Protein AF-A0A0J7KBV4-F1 (afdb_monomer_lite)

Sequence (131 aa):
MANNTGNVLADAERFRKHTENLLAKNRASVDEAQERNKESLTKLNEKLKTFGMNIPELKLKMCDSNVTNCSIVCGGAGCGFCEGLSCDVGAVSKANQALDVAKQQSAKIKSHMDEAEQLLRNVIAKKIMHK

Radius of gyration: 40.67 Å; chains: 1; bounding box: 80×30×130 Å

Secondary structure (DSSP, 8-state):
-HHHHHHHHHHHHHHHHHHHHHHHHHHHHHHHHHHHHHHHHHHHHHHHHHHHHHHHHHHHHHHSS---TT-TTSPPTTSS--SSGGGGGSHHHHHHHHHHHHHHHHHHHHHHHHHHHHHHHHHHHHHHHT-

pLDDT: mean 81.66, std 14.65, range [46.62, 97.75]

Structure (mmCIF, N/CA/C/O backbone):
data_AF-A0A0J7KBV4-F1
#
_entry.id   AF-A0A0J7KBV4-F1
#
loop_
_atom_site.group_PDB
_atom_site.id
_atom_site.type_symbol
_atom_site.label_atom_id
_atom_site.label_alt_id
_atom_site.label_comp_id
_atom_site.label_asym_id
_atom_site.label_entity_id
_atom_site.label_seq_id
_atom_site.pdbx_PDB_ins_code
_atom_site.Cartn_x
_atom_site.Cartn_y
_atom_site.Cartn_z
_atom_site.occupancy
_atom_site.B_iso_or_equiv
_atom_site.auth_seq_id
_atom_site.auth_comp_id
_atom_site.auth_asym_id
_atom_site.auth_atom_id
_atom_site.pdbx_PDB_model_num
ATOM 1 N N . MET A 1 1 ? -36.673 1.224 69.789 1.00 50.25 1 MET A N 1
ATOM 2 C CA . MET A 1 1 ? -36.217 0.539 68.555 1.00 50.25 1 MET A CA 1
ATOM 3 C C . MET A 1 1 ? -36.917 1.035 67.281 1.00 50.25 1 MET A C 1
ATOM 5 O O . MET A 1 1 ? -36.292 0.973 66.238 1.00 50.25 1 MET A O 1
ATOM 9 N N . ALA A 1 2 ? -38.135 1.600 67.339 1.00 57.22 2 ALA A N 1
ATOM 10 C CA . ALA A 1 2 ? -38.857 2.109 66.157 1.00 57.22 2 ALA A CA 1
ATOM 11 C C . ALA A 1 2 ? -38.288 3.399 65.509 1.00 57.22 2 ALA A C 1
ATOM 13 O O . ALA A 1 2 ? -38.505 3.637 64.327 1.00 57.22 2 ALA A O 1
ATOM 14 N N . ASN A 1 3 ? -37.543 4.226 66.257 1.00 57.56 3 ASN A N 1
ATOM 15 C CA . ASN A 1 3 ? -36.995 5.497 65.751 1.00 57.56 3 ASN A CA 1
ATOM 16 C C . ASN A 1 3 ? -35.806 5.298 64.780 1.00 57.56 3 ASN A C 1
ATOM 18 O O . ASN A 1 3 ? -35.634 6.051 63.827 1.00 57.56 3 ASN A O 1
ATOM 22 N N . ASN A 1 4 ? -35.013 4.235 64.970 1.00 62.28 4 ASN A N 1
ATOM 23 C CA . ASN A 1 4 ? -33.867 3.943 64.100 1.00 62.28 4 ASN A CA 1
ATOM 24 C C . ASN A 1 4 ? -34.296 3.379 62.740 1.00 62.28 4 ASN A C 1
ATOM 26 O O . ASN A 1 4 ? -33.681 3.695 61.728 1.00 62.28 4 ASN A O 1
ATOM 30 N N . THR A 1 5 ? -35.362 2.580 62.693 1.00 69.44 5 THR A N 1
ATOM 31 C CA . THR A 1 5 ? -35.902 2.027 61.443 1.00 69.44 5 THR A CA 1
ATOM 32 C C . THR A 1 5 ? -36.533 3.099 60.555 1.00 69.44 5 THR A C 1
ATOM 34 O O . THR A 1 5 ? -36.402 3.018 59.337 1.00 69.44 5 THR A O 1
ATOM 37 N N . GLY A 1 6 ? -37.155 4.128 61.144 1.00 73.44 6 GLY A N 1
ATOM 38 C CA . GLY A 1 6 ? -37.685 5.279 60.402 1.00 73.44 6 GLY A CA 1
ATOM 39 C C . GLY A 1 6 ? -36.594 6.097 59.702 1.00 73.44 6 GLY A C 1
ATOM 40 O O . GLY A 1 6 ? -36.734 6.419 58.525 1.00 73.44 6 GLY A O 1
ATOM 41 N N . ASN A 1 7 ? -35.473 6.355 60.387 1.00 80.56 7 ASN A N 1
ATOM 42 C CA . ASN A 1 7 ? -34.325 7.050 59.793 1.00 80.56 7 ASN A CA 1
ATOM 43 C C . ASN A 1 7 ? -33.656 6.237 58.678 1.00 80.56 7 ASN A C 1
ATOM 45 O O . ASN A 1 7 ? -33.382 6.777 57.611 1.00 80.56 7 ASN A O 1
ATOM 49 N N . VAL A 1 8 ? -33.465 4.928 58.877 1.00 86.44 8 VAL A N 1
ATOM 50 C CA . VAL A 1 8 ? -32.887 4.048 57.844 1.00 86.44 8 VAL A CA 1
ATOM 51 C C . VAL A 1 8 ? -33.760 4.013 56.586 1.00 86.44 8 VAL A C 1
ATOM 53 O O . VAL A 1 8 ? -33.235 4.034 55.473 1.00 86.44 8 VAL A O 1
ATOM 56 N N . LEU A 1 9 ? -35.087 3.992 56.740 1.00 85.75 9 LEU A N 1
ATOM 57 C CA . LEU A 1 9 ? -36.010 4.007 55.605 1.00 85.75 9 LEU A CA 1
ATOM 58 C C . LEU A 1 9 ? -35.974 5.347 54.851 1.00 85.75 9 LEU A C 1
ATOM 60 O O . LEU A 1 9 ? -35.952 5.351 53.620 1.00 85.75 9 LEU A O 1
ATOM 64 N N . ALA A 1 10 ? -35.912 6.470 55.573 1.00 88.50 10 ALA A N 1
ATOM 65 C CA . ALA A 1 10 ? -35.803 7.800 54.976 1.00 88.50 10 ALA A CA 1
ATOM 66 C C . ALA A 1 10 ? -34.485 7.984 54.200 1.00 88.50 10 ALA A C 1
ATOM 68 O O . ALA A 1 10 ? -34.488 8.500 53.078 1.00 88.50 10 ALA A O 1
ATOM 69 N N . ASP A 1 11 ? -33.370 7.501 54.753 1.00 90.56 11 ASP A N 1
ATOM 70 C CA . ASP A 1 11 ? -32.071 7.522 54.080 1.00 90.56 11 ASP A CA 1
ATOM 71 C C . ASP A 1 11 ? -32.068 6.628 52.838 1.00 90.56 11 ASP A C 1
ATOM 73 O O . ASP A 1 11 ? -31.628 7.058 51.768 1.00 90.56 11 ASP A O 1
ATOM 77 N N . ALA A 1 12 ? -32.622 5.415 52.934 1.00 88.69 12 ALA A N 1
ATOM 78 C CA . ALA A 1 12 ? -32.746 4.509 51.795 1.00 88.69 12 ALA A CA 1
ATOM 79 C C . ALA A 1 12 ? -33.562 5.138 50.654 1.00 88.69 12 ALA A C 1
ATOM 81 O O . ALA A 1 12 ? -33.176 5.054 49.484 1.00 88.69 12 ALA A O 1
ATOM 82 N N . GLU A 1 13 ? -34.661 5.823 50.975 1.00 91.31 13 GLU A N 1
ATOM 83 C CA . GLU A 1 13 ? -35.487 6.493 49.974 1.00 91.31 13 GLU A CA 1
ATOM 84 C C . GLU A 1 13 ? -34.772 7.697 49.341 1.00 91.31 13 GLU A C 1
ATOM 86 O O . GLU A 1 13 ? -34.869 7.918 48.127 1.00 91.31 13 GLU A O 1
ATOM 91 N N . ARG A 1 14 ? -33.998 8.446 50.136 1.00 92.94 14 ARG A N 1
ATOM 92 C CA . ARG A 1 14 ? -33.158 9.548 49.655 1.00 92.94 14 ARG A CA 1
ATOM 93 C C . ARG A 1 14 ? -32.071 9.050 48.704 1.00 92.94 14 ARG A C 1
ATOM 95 O O . ARG A 1 14 ? -31.906 9.627 47.628 1.00 92.94 14 ARG A O 1
ATOM 102 N N . PHE A 1 15 ? -31.363 7.979 49.060 1.00 94.00 15 PHE A N 1
ATOM 103 C CA . PHE A 1 15 ? -30.342 7.381 48.199 1.00 94.00 15 PHE A CA 1
ATOM 104 C C . PHE A 1 15 ? -30.941 6.828 46.910 1.00 94.00 15 PHE A C 1
ATOM 106 O O . PHE A 1 15 ? -30.407 7.102 45.837 1.00 94.00 15 PHE A O 1
ATOM 113 N N . ARG A 1 16 ? -32.090 6.142 46.983 1.00 92.69 16 ARG A N 1
ATOM 114 C CA . ARG A 1 16 ? -32.807 5.653 45.797 1.00 92.69 16 ARG A CA 1
ATOM 115 C C . ARG A 1 16 ? -33.112 6.788 44.820 1.00 92.69 16 ARG A C 1
ATOM 117 O O . ARG A 1 16 ? -3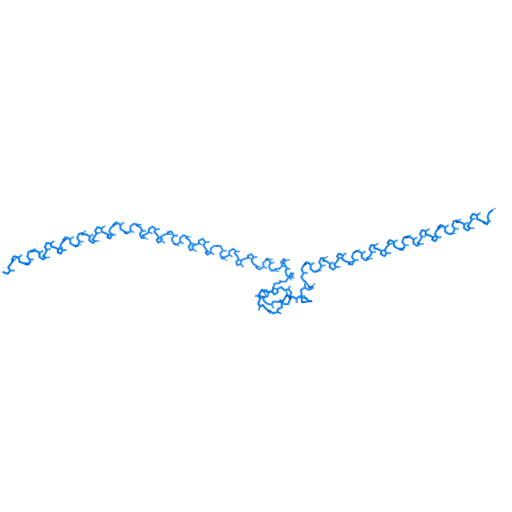2.720 6.707 43.660 1.00 92.69 16 ARG A O 1
ATOM 124 N N . LYS A 1 17 ? -33.740 7.872 45.293 1.00 93.94 17 LYS A N 1
ATOM 125 C CA . LYS A 1 17 ? -34.070 9.037 44.451 1.00 93.94 17 LYS A CA 1
ATOM 126 C C . LYS A 1 17 ? -32.821 9.686 43.858 1.00 93.94 17 LYS A C 1
ATOM 128 O O . LYS A 1 17 ? -32.843 10.127 42.712 1.00 93.94 17 LYS A O 1
ATOM 133 N N . HIS A 1 18 ? -31.728 9.745 44.618 1.00 93.44 18 HIS A N 1
ATOM 134 C CA . HIS A 1 18 ? -30.472 10.309 44.131 1.00 93.44 18 HIS A CA 1
ATOM 135 C C . HIS A 1 18 ? -29.857 9.459 43.010 1.00 93.44 18 HIS A C 1
ATOM 137 O O . HIS A 1 18 ? -29.491 9.997 41.964 1.00 93.44 18 HIS A O 1
ATOM 143 N N . THR A 1 19 ? -29.821 8.137 43.188 1.00 91.50 19 THR A N 1
ATOM 144 C CA . THR A 1 19 ? -29.333 7.187 42.180 1.00 91.50 19 THR A CA 1
ATOM 145 C C . THR A 1 19 ? -30.215 7.174 40.931 1.00 91.50 19 THR A C 1
ATOM 147 O O . THR A 1 19 ? -29.686 7.191 39.823 1.00 91.50 19 THR A O 1
ATOM 150 N N . GLU A 1 20 ? -31.542 7.217 41.078 1.00 90.44 20 GLU A N 1
ATOM 151 C CA . GLU A 1 20 ? -32.477 7.317 39.946 1.00 90.44 20 GLU A CA 1
ATOM 152 C C . GLU A 1 20 ? -32.237 8.593 39.130 1.00 90.44 20 GLU A C 1
ATOM 154 O O . GLU A 1 20 ? -32.168 8.538 37.902 1.00 90.44 20 GLU A O 1
ATOM 159 N N . ASN A 1 21 ? -32.022 9.731 39.798 1.00 89.75 21 ASN A N 1
ATOM 160 C CA . ASN A 1 21 ? -31.705 10.990 39.123 1.00 89.75 21 ASN A CA 1
ATOM 161 C C . ASN A 1 21 ? -30.351 10.945 38.401 1.00 89.75 21 ASN A C 1
ATOM 163 O O . ASN A 1 21 ? -30.225 11.476 37.299 1.00 89.75 21 ASN A O 1
ATOM 167 N N . LEU A 1 22 ? -29.337 10.319 39.004 1.00 90.25 22 LEU A N 1
ATOM 168 C CA . LEU A 1 22 ? -28.033 10.112 38.367 1.00 90.25 22 LEU A CA 1
ATOM 169 C C . LEU A 1 22 ? -28.155 9.222 37.126 1.00 90.25 22 LEU A C 1
ATOM 171 O O . LEU A 1 22 ? -27.597 9.560 36.083 1.00 90.25 22 LEU A O 1
ATOM 175 N N . LEU A 1 23 ? -28.916 8.127 37.200 1.00 89.12 23 LEU A N 1
ATOM 176 C CA . LEU A 1 23 ? -29.172 7.264 36.045 1.00 89.12 23 LEU A CA 1
ATOM 177 C C . LEU A 1 23 ? -29.916 8.010 34.935 1.00 89.12 23 LEU A C 1
ATOM 179 O O . LEU A 1 23 ? -29.532 7.911 33.772 1.00 89.12 23 LEU A O 1
ATOM 183 N N . ALA A 1 24 ? -30.961 8.762 35.284 1.00 86.50 24 ALA A N 1
ATOM 184 C CA . ALA A 1 24 ? -31.759 9.507 34.317 1.00 86.50 24 ALA A CA 1
ATOM 185 C C . ALA A 1 24 ? -30.926 10.575 33.592 1.00 86.50 24 ALA A C 1
ATOM 187 O O . ALA A 1 24 ? -31.007 10.690 32.371 1.00 86.50 24 ALA A O 1
ATOM 188 N N . LYS A 1 25 ? -30.075 11.307 34.325 1.00 85.81 25 LYS A N 1
ATOM 189 C CA . LYS A 1 25 ? -29.180 12.322 33.746 1.00 85.81 25 LYS A CA 1
ATOM 190 C C . LYS A 1 25 ? -28.099 11.717 32.853 1.00 85.81 25 LYS A C 1
ATOM 192 O O . LYS A 1 25 ? -27.755 12.310 31.836 1.00 85.81 25 LYS A O 1
ATOM 197 N N . ASN A 1 26 ? -27.569 10.551 33.218 1.00 89.94 26 ASN A N 1
ATOM 198 C CA . ASN A 1 26 ? -26.474 9.928 32.476 1.00 89.94 26 ASN A CA 1
ATOM 199 C C . ASN A 1 26 ? -26.940 9.081 31.288 1.00 89.94 26 ASN A C 1
ATOM 201 O O . ASN A 1 26 ? -26.166 8.921 30.349 1.00 89.94 26 ASN A O 1
ATOM 205 N N . ARG A 1 27 ? -28.184 8.578 31.284 1.00 91.25 27 ARG A N 1
ATOM 206 C CA . ARG A 1 27 ? -28.728 7.761 30.183 1.00 91.25 27 ARG A CA 1
ATOM 207 C C . ARG A 1 27 ? -28.572 8.432 28.826 1.00 91.25 27 ARG A C 1
ATOM 209 O O . ARG A 1 27 ? -27.949 7.855 27.949 1.00 91.25 27 ARG A O 1
ATOM 216 N N . ALA A 1 28 ? -29.038 9.674 28.698 1.00 87.62 28 ALA A N 1
ATOM 217 C CA . ALA A 1 28 ? -28.955 10.409 27.438 1.00 87.62 28 ALA A CA 1
ATOM 218 C C . ALA A 1 28 ? -27.505 10.557 26.942 1.00 87.62 28 ALA A C 1
ATOM 220 O O . ALA A 1 28 ? -27.240 10.380 25.760 1.00 87.62 28 ALA A O 1
ATOM 221 N N . SER A 1 29 ? -26.559 10.815 27.852 1.00 90.06 29 SER A N 1
ATOM 222 C CA . SER A 1 29 ? -25.134 10.939 27.518 1.00 90.06 29 SER A CA 1
ATOM 223 C C . SER A 1 29 ? -24.521 9.609 27.063 1.00 90.06 29 SER A C 1
ATOM 225 O O . SER A 1 29 ? -23.757 9.572 26.098 1.00 90.06 29 SER A O 1
ATOM 227 N N . VAL A 1 30 ? -24.876 8.503 27.727 1.00 91.81 30 VAL A N 1
ATOM 228 C CA . VAL A 1 30 ? -24.419 7.156 27.354 1.00 91.81 30 VAL A CA 1
ATOM 229 C C . VAL A 1 30 ? -25.004 6.739 26.008 1.00 91.81 30 VAL A C 1
ATOM 231 O O . VAL A 1 30 ? -24.253 6.270 25.155 1.00 91.81 30 VAL A O 1
ATOM 234 N N . ASP A 1 31 ? -26.300 6.959 25.792 1.00 93.00 31 ASP A N 1
ATOM 235 C CA . ASP A 1 31 ? -26.979 6.636 24.536 1.00 93.00 31 ASP A CA 1
ATOM 236 C C . ASP A 1 31 ? -26.368 7.428 23.370 1.00 93.00 31 ASP A C 1
ATOM 238 O O . ASP A 1 31 ? -26.030 6.860 22.331 1.00 93.00 31 ASP A O 1
ATOM 242 N N . GLU A 1 32 ? -26.127 8.727 23.568 1.00 94.12 32 GLU A N 1
ATOM 243 C CA . GLU A 1 32 ? -25.486 9.583 22.571 1.00 94.12 32 GLU A CA 1
ATOM 244 C C . GLU A 1 32 ? -24.039 9.144 22.288 1.00 94.12 32 GLU A C 1
ATOM 246 O O . GLU A 1 32 ? -23.616 9.066 21.134 1.00 94.12 32 GLU A O 1
ATOM 251 N N . ALA A 1 33 ? -23.263 8.805 23.323 1.00 93.81 33 ALA A N 1
ATOM 252 C CA . ALA A 1 33 ? -21.909 8.284 23.152 1.00 93.81 33 ALA A CA 1
ATOM 253 C C . ALA A 1 33 ? -21.897 6.944 22.405 1.00 93.81 33 ALA A C 1
ATOM 255 O O . ALA A 1 33 ? -21.045 6.725 21.542 1.00 93.81 33 ALA A O 1
ATOM 256 N N . GLN A 1 34 ? -22.848 6.062 22.704 1.00 96.38 34 GLN A N 1
ATOM 257 C CA . GLN A 1 34 ? -22.981 4.774 22.042 1.00 96.38 34 GLN A CA 1
ATOM 258 C C . GLN A 1 34 ? -23.342 4.947 20.564 1.00 96.38 34 GLN A C 1
ATOM 260 O O . GLN A 1 34 ? -22.772 4.253 19.720 1.00 96.38 34 GLN A O 1
ATOM 265 N N . GLU A 1 35 ? -24.215 5.896 20.230 1.00 97.12 35 GLU A N 1
ATOM 266 C CA . GLU A 1 35 ? -24.579 6.173 18.841 1.00 97.12 35 GLU A CA 1
ATOM 267 C C . GLU A 1 35 ? -23.416 6.793 18.055 1.00 97.12 35 GLU A C 1
ATOM 269 O O . GLU A 1 35 ? -23.050 6.285 16.993 1.00 97.12 35 GLU A O 1
ATOM 274 N N . ARG A 1 36 ? -22.712 7.779 18.630 1.00 96.62 36 ARG A N 1
ATOM 275 C CA . ARG A 1 36 ? -21.483 8.337 18.029 1.00 96.62 36 ARG A CA 1
ATOM 276 C C . ARG A 1 36 ? -20.416 7.269 17.782 1.00 96.62 36 ARG A C 1
ATOM 278 O O . ARG A 1 36 ? -19.709 7.311 16.770 1.00 96.62 36 ARG A O 1
ATOM 285 N N . ASN A 1 37 ? -20.292 6.300 18.688 1.00 96.94 37 ASN A N 1
ATOM 286 C CA . ASN A 1 37 ? -19.366 5.185 18.520 1.00 96.94 37 ASN A CA 1
ATOM 287 C C . ASN A 1 37 ? -19.783 4.273 17.360 1.00 96.94 37 ASN A C 1
ATOM 289 O O . ASN A 1 37 ? -18.929 3.912 16.550 1.00 96.94 37 ASN A O 1
ATOM 293 N N . LYS A 1 38 ? -21.074 3.935 17.224 1.00 97.75 38 LYS A N 1
ATOM 294 C CA . LYS A 1 38 ? -21.570 3.149 16.078 1.00 97.75 38 LYS A CA 1
ATOM 295 C C . LYS A 1 38 ? -21.334 3.861 14.749 1.00 97.75 38 LYS A C 1
ATOM 297 O O . LYS A 1 38 ? -20.875 3.230 13.795 1.00 97.75 38 LYS A O 1
ATOM 302 N N . GLU A 1 39 ? -21.595 5.164 14.680 1.00 97.75 39 GLU A N 1
ATOM 303 C CA . GLU A 1 39 ? -21.313 5.951 13.476 1.00 97.75 39 GLU A CA 1
ATOM 304 C C . GLU A 1 39 ? -19.820 5.945 13.137 1.00 97.75 39 GLU A C 1
ATOM 306 O O . GLU A 1 39 ? -19.434 5.751 11.983 1.00 97.75 39 GLU A O 1
ATOM 311 N N . SER A 1 40 ? -18.963 6.121 14.146 1.00 97.62 40 SER A N 1
ATOM 312 C CA . SER A 1 40 ? -17.509 6.104 13.968 1.00 97.62 40 SER A CA 1
ATOM 313 C C . SER A 1 40 ? -17.019 4.743 13.475 1.00 97.62 40 SER A C 1
ATOM 315 O O . SER A 1 40 ? -16.217 4.681 12.543 1.00 97.62 40 SER A O 1
ATOM 317 N N . LEU A 1 41 ? -17.542 3.649 14.036 1.00 97.50 41 LEU A N 1
ATOM 318 C CA . LEU A 1 41 ? -17.248 2.290 13.579 1.00 97.50 41 LEU A CA 1
ATOM 319 C C . LEU A 1 41 ? -17.703 2.061 12.136 1.00 97.50 41 LEU A C 1
ATOM 321 O O . LEU A 1 41 ? -16.964 1.469 11.353 1.00 97.50 41 LEU A O 1
ATOM 325 N N . THR A 1 42 ? -18.875 2.573 11.764 1.00 97.62 42 THR A N 1
ATOM 326 C CA . THR A 1 42 ? -19.391 2.478 10.391 1.00 97.62 42 THR A CA 1
ATOM 327 C C . THR A 1 42 ? -18.459 3.194 9.414 1.00 97.62 42 THR A C 1
ATOM 329 O O . THR A 1 42 ? -17.985 2.580 8.458 1.00 97.62 42 THR A O 1
ATOM 332 N N . LYS A 1 43 ? -18.079 4.442 9.719 1.00 97.25 43 LYS A N 1
ATOM 333 C CA . LYS A 1 43 ? -17.129 5.231 8.914 1.00 97.25 43 LYS A CA 1
ATOM 334 C C . LYS A 1 43 ? -15.761 4.557 8.798 1.00 97.25 43 LYS A C 1
ATOM 336 O O . LYS A 1 43 ? -15.145 4.575 7.733 1.00 97.25 43 LYS A O 1
ATOM 341 N N . LEU A 1 44 ? -15.257 3.963 9.882 1.00 96.69 44 LEU A N 1
ATOM 342 C CA . LEU A 1 44 ? -13.996 3.215 9.856 1.00 96.69 44 LEU A CA 1
ATOM 343 C C . LEU A 1 44 ? -14.096 1.984 8.954 1.00 96.69 44 LEU A C 1
ATOM 345 O O . LEU A 1 44 ? -13.181 1.723 8.176 1.00 96.69 44 LEU A O 1
ATOM 349 N N . ASN A 1 45 ? -15.210 1.260 9.013 1.00 96.25 45 ASN A N 1
ATOM 350 C CA . ASN A 1 45 ? -15.419 0.068 8.202 1.00 96.25 45 ASN A CA 1
ATOM 351 C C . ASN A 1 45 ? -15.555 0.408 6.705 1.00 96.25 45 ASN A C 1
ATOM 353 O O . ASN A 1 45 ? -15.002 -0.282 5.852 1.00 96.25 45 ASN A O 1
ATOM 357 N N . GLU A 1 46 ? -16.216 1.517 6.369 1.00 96.56 46 GLU A N 1
ATOM 358 C CA . GLU A 1 46 ? -16.275 2.045 4.998 1.00 96.56 46 GLU A CA 1
ATOM 359 C C . GLU A 1 46 ? -14.893 2.440 4.462 1.00 96.56 46 GLU A C 1
ATOM 361 O O . GLU A 1 46 ? -14.539 2.100 3.327 1.00 96.56 46 GLU A O 1
ATOM 366 N N . LYS A 1 47 ? -14.072 3.101 5.289 1.00 95.44 47 LYS A N 1
ATOM 367 C CA . LYS A 1 47 ? -12.679 3.417 4.939 1.00 95.44 47 LYS A CA 1
ATOM 368 C C . LYS A 1 47 ? -11.851 2.152 4.735 1.00 95.44 47 LYS A C 1
ATOM 370 O O . LYS A 1 47 ? -11.112 2.071 3.759 1.00 95.44 47 LYS A O 1
ATOM 375 N N . LEU A 1 48 ? -11.998 1.154 5.607 1.00 94.25 48 LEU A N 1
ATOM 376 C CA . LEU A 1 48 ? -11.313 -0.134 5.475 1.00 94.25 48 LEU A CA 1
ATOM 377 C C . LEU A 1 48 ? -11.714 -0.865 4.192 1.00 94.25 48 LEU A C 1
ATOM 379 O O . LEU A 1 48 ? -10.838 -1.370 3.495 1.00 94.25 48 LEU A O 1
ATOM 383 N N . LYS A 1 49 ? -13.003 -0.871 3.832 1.00 93.94 49 LYS A N 1
ATOM 384 C CA . LYS A 1 49 ? -13.468 -1.422 2.549 1.00 93.94 49 LYS A CA 1
ATOM 385 C C . LYS A 1 49 ? -12.851 -0.686 1.366 1.00 93.94 49 LYS A C 1
ATOM 387 O O . LYS A 1 49 ? -12.317 -1.326 0.467 1.00 93.94 49 LYS A O 1
ATOM 392 N N . THR A 1 50 ? -12.869 0.645 1.395 1.00 92.88 50 THR A N 1
ATOM 393 C CA . THR A 1 50 ? -12.252 1.478 0.353 1.00 92.88 50 THR A CA 1
ATOM 394 C C . THR A 1 50 ? -10.761 1.171 0.204 1.00 92.88 50 THR A C 1
ATOM 396 O O . THR A 1 50 ? -10.283 0.952 -0.906 1.00 92.88 50 THR A O 1
ATOM 399 N N . PHE A 1 51 ? -10.021 1.072 1.311 1.00 87.56 51 PHE A N 1
ATOM 400 C CA . PHE A 1 51 ? -8.614 0.677 1.269 1.00 87.56 51 PHE A CA 1
ATOM 401 C C . PHE A 1 51 ? -8.421 -0.747 0.748 1.00 87.56 51 PHE A C 1
ATOM 403 O O . PHE A 1 51 ? -7.533 -0.970 -0.070 1.00 87.56 51 PHE A O 1
ATOM 410 N N . GLY A 1 52 ? -9.266 -1.693 1.158 1.00 84.12 52 GLY A N 1
ATOM 411 C CA . GLY A 1 52 ? -9.236 -3.067 0.661 1.00 84.12 52 GLY A CA 1
ATOM 412 C C . GLY A 1 52 ? -9.423 -3.167 -0.856 1.00 84.12 52 GLY A C 1
ATOM 413 O O . GLY A 1 52 ? -8.802 -4.023 -1.479 1.00 84.12 52 GLY A O 1
ATOM 414 N N . MET A 1 53 ? -10.214 -2.271 -1.456 1.00 86.94 53 MET A N 1
ATOM 415 C CA . MET A 1 53 ? -10.384 -2.194 -2.913 1.00 86.94 53 MET A CA 1
ATOM 416 C C . MET A 1 53 ? -9.221 -1.478 -3.613 1.00 86.94 53 MET A C 1
ATOM 418 O O . MET A 1 53 ? -8.778 -1.921 -4.669 1.00 86.94 53 MET A O 1
ATOM 422 N N . ASN A 1 54 ? -8.700 -0.399 -3.021 1.00 86.62 54 ASN A N 1
ATOM 423 C CA . ASN A 1 54 ? -7.699 0.454 -3.672 1.00 86.62 54 ASN A CA 1
ATOM 424 C C . ASN A 1 54 ? -6.264 -0.087 -3.553 1.00 86.62 54 ASN A C 1
ATOM 426 O O . ASN A 1 54 ? -5.438 0.151 -4.433 1.00 86.62 54 ASN A O 1
ATOM 430 N N . ILE A 1 55 ? -5.935 -0.808 -2.475 1.00 82.56 55 ILE A N 1
ATOM 431 C CA . ILE A 1 55 ? -4.583 -1.348 -2.250 1.00 82.56 55 ILE A CA 1
ATOM 432 C C . ILE A 1 55 ? -4.150 -2.325 -3.360 1.00 82.56 55 ILE A C 1
ATOM 434 O O . ILE A 1 55 ? -3.019 -2.197 -3.829 1.00 82.56 55 ILE A O 1
ATOM 438 N N . PRO A 1 56 ? -4.986 -3.276 -3.821 1.00 80.25 56 PRO A N 1
ATOM 439 C CA . PRO A 1 56 ? -4.637 -4.145 -4.945 1.00 80.25 56 PRO A CA 1
ATOM 440 C C . PRO A 1 56 ? -4.336 -3.379 -6.239 1.00 80.25 56 PRO A C 1
ATOM 442 O O . PRO A 1 56 ? -3.368 -3.697 -6.928 1.00 80.25 56 PRO A O 1
ATOM 445 N N . GLU A 1 57 ? -5.121 -2.345 -6.554 1.00 80.81 57 GLU A N 1
ATOM 446 C CA . GLU A 1 57 ? -4.888 -1.513 -7.741 1.00 80.81 57 GLU A CA 1
ATOM 447 C C . GLU A 1 57 ? -3.563 -0.747 -7.632 1.00 80.81 57 GLU A C 1
ATOM 449 O O . GLU A 1 57 ? -2.785 -0.685 -8.586 1.00 80.81 57 GLU A O 1
ATOM 454 N N . LEU A 1 58 ? -3.267 -0.212 -6.444 1.00 78.56 58 LEU A N 1
ATOM 455 C CA . LEU A 1 58 ? -1.998 0.455 -6.174 1.00 78.56 58 LEU A CA 1
ATOM 456 C C . LEU A 1 58 ? -0.812 -0.508 -6.319 1.00 78.56 58 LEU A C 1
ATOM 458 O O . LEU A 1 58 ? 0.183 -0.155 -6.952 1.00 78.56 58 LEU A O 1
ATOM 462 N N . LYS A 1 59 ? -0.932 -1.733 -5.789 1.00 70.62 59 LYS A N 1
ATOM 463 C CA . LYS A 1 59 ? 0.082 -2.783 -5.961 1.00 70.62 59 LYS A CA 1
ATOM 464 C C . LYS A 1 59 ? 0.335 -3.061 -7.438 1.00 70.62 59 LYS A C 1
ATOM 466 O O . LYS A 1 59 ? 1.486 -3.095 -7.850 1.00 70.62 59 LYS A O 1
ATOM 471 N N . LEU A 1 60 ? -0.713 -3.174 -8.250 1.00 76.69 60 LEU A N 1
ATOM 472 C CA . LEU A 1 60 ? -0.550 -3.384 -9.686 1.00 76.69 60 LEU A CA 1
ATOM 473 C C . LEU A 1 60 ? 0.187 -2.214 -10.355 1.00 76.69 60 LEU A C 1
ATOM 475 O O . LEU A 1 60 ? 1.130 -2.439 -11.102 1.00 76.69 60 LEU A O 1
ATOM 479 N N . LYS A 1 61 ? -0.196 -0.968 -10.056 1.00 75.12 61 LYS A N 1
ATOM 480 C CA . LYS A 1 61 ? 0.427 0.227 -10.653 1.00 75.12 61 LYS A CA 1
ATOM 481 C C . LYS A 1 61 ? 1.900 0.394 -10.281 1.00 75.12 61 LYS A C 1
ATOM 483 O O . LYS A 1 61 ? 2.684 0.843 -11.110 1.00 75.12 61 LYS A O 1
ATOM 488 N N . MET A 1 62 ? 2.277 0.076 -9.043 1.00 71.88 62 MET A N 1
ATOM 489 C CA . MET A 1 62 ? 3.649 0.288 -8.563 1.00 71.88 62 MET A CA 1
ATOM 490 C C . MET A 1 62 ? 4.567 -0.904 -8.843 1.00 71.88 62 MET A C 1
ATOM 492 O O . MET A 1 62 ? 5.733 -0.722 -9.192 1.00 71.88 62 MET A O 1
ATOM 496 N N . CYS A 1 63 ? 4.037 -2.115 -8.698 1.00 71.94 63 CYS A N 1
ATOM 497 C CA . CYS A 1 63 ? 4.794 -3.360 -8.756 1.00 71.94 63 CYS A CA 1
ATOM 498 C C . CYS A 1 63 ? 4.635 -4.096 -10.099 1.00 71.94 63 CYS A C 1
ATOM 500 O O . CYS A 1 63 ? 5.190 -5.182 -10.267 1.00 71.94 63 CYS A O 1
ATOM 502 N N . ASP A 1 64 ? 3.825 -3.553 -11.018 1.00 69.69 64 ASP A N 1
ATOM 503 C CA . ASP A 1 64 ? 3.491 -4.126 -12.334 1.00 69.69 64 ASP A CA 1
ATOM 504 C C . ASP A 1 64 ? 2.879 -5.543 -12.259 1.00 69.69 64 ASP A C 1
ATOM 506 O O . ASP A 1 64 ? 2.869 -6.310 -13.217 1.00 69.69 64 ASP A O 1
ATOM 510 N N . SER A 1 65 ? 2.409 -5.938 -11.071 1.00 69.12 65 SER A N 1
ATOM 511 C CA . SER A 1 65 ? 1.866 -7.267 -10.785 1.00 69.12 65 SER A CA 1
ATOM 512 C C . SER A 1 65 ? 1.111 -7.281 -9.451 1.00 69.12 65 SER A C 1
ATOM 514 O O . SER A 1 65 ? 1.374 -6.475 -8.555 1.00 69.12 65 SER A O 1
ATOM 516 N N . ASN A 1 66 ? 0.147 -8.198 -9.301 1.00 70.88 66 ASN A N 1
ATOM 517 C CA . ASN A 1 66 ? -0.583 -8.366 -8.044 1.00 70.88 66 ASN A CA 1
ATOM 518 C C . ASN A 1 66 ? 0.258 -9.198 -7.069 1.00 70.88 66 ASN A C 1
ATOM 520 O O . ASN A 1 66 ? 0.247 -10.428 -7.090 1.00 70.88 66 ASN A O 1
ATOM 524 N N . VAL A 1 67 ? 1.052 -8.502 -6.264 1.00 68.19 67 VAL A N 1
ATOM 525 C CA . VAL A 1 67 ? 2.112 -9.104 -5.460 1.00 68.19 67 VAL A CA 1
ATOM 526 C C . VAL A 1 67 ? 1.758 -9.234 -3.983 1.00 68.19 67 VAL A C 1
ATOM 528 O O . VAL A 1 67 ? 1.109 -8.378 -3.366 1.00 68.19 67 VAL A O 1
ATOM 531 N N . THR A 1 68 ? 2.228 -10.325 -3.380 1.00 69.12 68 THR A N 1
ATOM 532 C CA . THR A 1 68 ? 2.183 -10.520 -1.928 1.00 69.12 68 THR A CA 1
ATOM 533 C C . THR A 1 68 ? 3.145 -9.560 -1.223 1.00 69.12 68 THR A C 1
ATOM 535 O O . THR A 1 68 ? 4.014 -8.950 -1.844 1.00 69.12 68 THR A O 1
ATOM 538 N N . ASN A 1 69 ? 2.972 -9.396 0.091 1.00 63.22 69 ASN A N 1
ATOM 539 C CA . ASN A 1 69 ? 3.657 -8.360 0.877 1.00 63.22 69 ASN A CA 1
ATOM 540 C C . ASN A 1 69 ? 5.197 -8.460 0.879 1.00 63.22 69 ASN A C 1
ATOM 542 O O . ASN A 1 69 ? 5.847 -7.458 1.150 1.00 63.22 69 ASN A O 1
ATOM 546 N N . CYS A 1 70 ? 5.771 -9.620 0.544 1.00 66.38 70 CYS A N 1
ATOM 547 C CA . CYS A 1 70 ? 7.219 -9.830 0.414 1.00 66.38 70 CYS A CA 1
ATOM 548 C C . CYS A 1 70 ? 7.608 -10.338 -0.981 1.00 66.38 70 CYS A C 1
ATOM 550 O O . CYS A 1 70 ? 8.427 -11.241 -1.124 1.00 66.38 70 CYS A O 1
ATOM 552 N N . SER A 1 71 ? 6.976 -9.797 -2.022 1.00 69.19 71 SER A N 1
ATOM 553 C CA . SER A 1 71 ? 7.383 -10.082 -3.397 1.00 69.19 71 SER A CA 1
ATOM 554 C C . SER A 1 71 ? 8.768 -9.527 -3.695 1.00 69.19 71 SER A C 1
ATOM 556 O O . SER A 1 71 ? 9.105 -8.428 -3.270 1.00 69.19 71 SER A O 1
ATOM 558 N N . ILE A 1 72 ? 9.519 -10.256 -4.517 1.00 67.62 72 ILE A N 1
ATOM 559 C CA . ILE A 1 72 ? 10.843 -9.862 -5.012 1.00 67.62 72 ILE A CA 1
ATOM 560 C C . ILE A 1 72 ? 10.800 -8.471 -5.669 1.00 67.62 72 ILE A C 1
ATOM 562 O O . ILE A 1 72 ? 11.732 -7.696 -5.510 1.00 67.62 72 ILE A O 1
ATOM 566 N N . VAL A 1 73 ? 9.701 -8.134 -6.353 1.00 65.06 73 VAL A N 1
ATOM 567 C CA . VAL A 1 73 ? 9.562 -6.888 -7.131 1.00 65.06 73 VAL A CA 1
ATOM 568 C C . VAL A 1 73 ? 9.089 -5.701 -6.276 1.00 65.06 73 VAL A C 1
ATOM 570 O O . VAL A 1 73 ? 9.245 -4.550 -6.671 1.00 65.06 73 VAL A O 1
ATOM 573 N N . CYS A 1 74 ? 8.460 -5.961 -5.126 1.00 66.69 74 CYS A N 1
ATOM 574 C CA . CYS A 1 74 ? 7.736 -4.948 -4.351 1.00 66.69 74 CYS A CA 1
ATOM 575 C C . CYS A 1 74 ? 7.661 -5.324 -2.868 1.00 66.69 74 CYS A C 1
ATOM 577 O O . CYS A 1 74 ? 6.588 -5.360 -2.258 1.00 66.69 74 CYS A O 1
ATOM 579 N N . GLY A 1 75 ? 8.799 -5.727 -2.312 1.00 65.25 75 GLY A N 1
ATOM 580 C CA . GLY A 1 75 ? 8.877 -6.148 -0.924 1.00 65.25 75 GLY A CA 1
ATOM 581 C C . GLY A 1 75 ? 8.634 -4.975 0.022 1.00 65.25 75 GLY A C 1
ATOM 582 O O . GLY A 1 75 ? 9.059 -3.849 -0.232 1.00 65.25 75 GL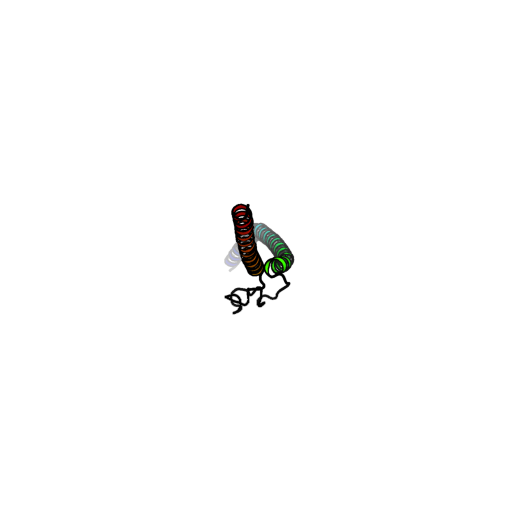Y A O 1
ATOM 583 N N . GLY A 1 76 ? 7.911 -5.237 1.110 1.00 60.12 76 GLY A N 1
ATOM 584 C CA . GLY A 1 76 ? 7.681 -4.266 2.176 1.00 60.12 76 GLY A CA 1
ATOM 585 C C . GLY A 1 76 ? 8.848 -4.160 3.162 1.00 60.12 76 GLY A C 1
ATOM 586 O O . GLY A 1 76 ? 9.749 -5.002 3.202 1.00 60.12 76 GLY A O 1
ATOM 587 N N . ALA A 1 77 ? 8.798 -3.137 4.019 1.00 52.47 77 ALA A N 1
ATOM 588 C CA . ALA A 1 77 ? 9.723 -2.995 5.141 1.00 52.47 77 ALA A CA 1
ATOM 589 C C . ALA A 1 77 ? 9.730 -4.274 6.005 1.00 52.47 77 ALA A C 1
ATOM 591 O O . ALA A 1 77 ? 8.677 -4.741 6.438 1.00 52.47 77 ALA A O 1
ATOM 592 N N . GLY A 1 78 ? 10.916 -4.846 6.237 1.00 58.38 78 GLY A N 1
ATOM 593 C CA . GLY A 1 78 ? 11.095 -6.077 7.020 1.00 58.38 78 GLY A CA 1
ATOM 594 C C . GLY A 1 78 ? 11.025 -7.391 6.230 1.00 58.38 78 GLY A C 1
ATOM 595 O O . GLY A 1 78 ? 11.247 -8.446 6.814 1.00 58.38 78 GLY A O 1
ATOM 596 N N . CYS A 1 79 ? 10.782 -7.362 4.915 1.00 64.56 79 CYS A N 1
ATOM 597 C CA . CYS A 1 79 ? 10.746 -8.577 4.090 1.00 64.56 79 CYS A CA 1
ATOM 598 C C . CYS A 1 79 ? 12.128 -9.163 3.752 1.00 64.56 79 CYS A C 1
ATOM 600 O O . CYS A 1 79 ? 12.193 -10.221 3.136 1.00 64.56 79 CYS A O 1
ATOM 602 N N . GLY A 1 80 ? 13.228 -8.486 4.101 1.00 59.25 80 GLY A N 1
ATOM 603 C CA . GLY A 1 80 ? 14.595 -8.902 3.746 1.00 59.25 80 GLY A CA 1
ATOM 604 C C . GLY A 1 80 ? 14.953 -8.715 2.263 1.00 59.25 80 GLY A C 1
ATOM 605 O O . GLY A 1 80 ? 16.114 -8.864 1.896 1.00 59.25 80 GLY A O 1
ATOM 606 N N . PHE A 1 81 ? 13.977 -8.342 1.427 1.00 57.62 81 PHE A N 1
ATOM 607 C CA . PHE A 1 81 ? 14.130 -8.074 -0.001 1.00 57.62 81 PHE A CA 1
ATOM 608 C C . PHE A 1 81 ? 13.403 -6.766 -0.363 1.00 57.62 81 PHE A C 1
ATOM 610 O O . PHE A 1 81 ? 12.179 -6.728 -0.406 1.00 57.62 81 PHE A O 1
ATOM 617 N N . CYS A 1 82 ? 14.166 -5.685 -0.518 1.00 51.22 82 CYS A N 1
ATOM 618 C CA . CYS A 1 82 ? 14.061 -4.607 -1.523 1.00 51.22 82 CYS A CA 1
ATOM 619 C C . CYS A 1 82 ? 15.095 -3.528 -1.158 1.00 51.22 82 CYS A C 1
ATOM 621 O O . CYS A 1 82 ? 14.788 -2.363 -0.927 1.00 51.22 82 CYS A O 1
ATOM 623 N N . GLU A 1 83 ? 16.351 -3.956 -1.074 1.00 46.62 83 GLU A N 1
ATOM 624 C CA . GLU A 1 83 ? 17.530 -3.102 -1.130 1.00 46.62 83 GLU A CA 1
ATOM 625 C C . GLU A 1 83 ? 18.430 -3.771 -2.189 1.00 46.62 83 GLU A C 1
ATOM 627 O O . GLU A 1 83 ? 18.878 -4.900 -1.996 1.00 46.62 83 GLU A O 1
ATOM 632 N N . GLY A 1 84 ? 18.595 -3.155 -3.369 1.00 55.44 84 GLY A N 1
ATOM 633 C CA . GLY A 1 84 ? 19.416 -3.688 -4.474 1.00 55.44 84 GLY A CA 1
ATOM 634 C C . GLY A 1 84 ? 18.665 -4.370 -5.640 1.00 55.44 84 GLY A C 1
ATOM 635 O O . GLY A 1 84 ? 17.500 -4.080 -5.902 1.00 55.44 84 GLY A O 1
ATOM 636 N N . LEU A 1 85 ? 19.369 -5.274 -6.346 1.00 49.34 85 LEU A N 1
ATOM 637 C CA . LEU A 1 85 ? 19.068 -5.879 -7.672 1.00 49.34 85 LEU A CA 1
ATOM 638 C C . LEU A 1 85 ? 17.677 -6.546 -7.825 1.00 49.34 85 LEU A C 1
ATOM 640 O O . LEU A 1 85 ? 17.209 -6.814 -8.926 1.00 49.34 85 LEU A O 1
ATOM 644 N N . SER A 1 86 ? 16.990 -6.856 -6.723 1.00 51.91 86 SER A N 1
ATOM 645 C CA . SER A 1 86 ? 15.660 -7.491 -6.760 1.00 51.91 86 SER A CA 1
ATOM 646 C C . SER A 1 86 ? 14.549 -6.544 -7.235 1.00 51.91 86 SER A C 1
ATOM 648 O O . SER A 1 86 ? 13.539 -7.005 -7.767 1.00 51.91 86 SER A O 1
ATOM 650 N N . CYS A 1 87 ? 14.758 -5.226 -7.134 1.00 56.91 87 CYS A N 1
ATOM 651 C CA . CYS A 1 87 ? 13.776 -4.204 -7.511 1.00 56.91 87 CYS A CA 1
ATOM 652 C C . CYS A 1 87 ? 13.974 -3.676 -8.956 1.00 56.91 87 CYS A C 1
ATOM 654 O O . CYS A 1 87 ? 13.337 -2.703 -9.368 1.00 56.91 87 CYS A O 1
ATOM 656 N N . ASP A 1 88 ? 14.791 -4.358 -9.771 1.00 60.78 88 ASP A N 1
ATOM 657 C CA . ASP A 1 88 ? 15.068 -4.030 -11.182 1.00 60.78 88 ASP A CA 1
ATOM 658 C C . ASP A 1 88 ? 13.832 -4.135 -12.090 1.00 60.78 88 ASP A C 1
ATOM 660 O O . ASP A 1 88 ? 13.745 -3.473 -13.124 1.00 60.78 88 ASP A O 1
ATOM 664 N N . VAL A 1 89 ? 12.850 -4.942 -11.685 1.00 62.91 89 VAL A N 1
ATOM 665 C CA . VAL A 1 89 ? 11.580 -5.148 -12.401 1.00 62.91 89 VAL A C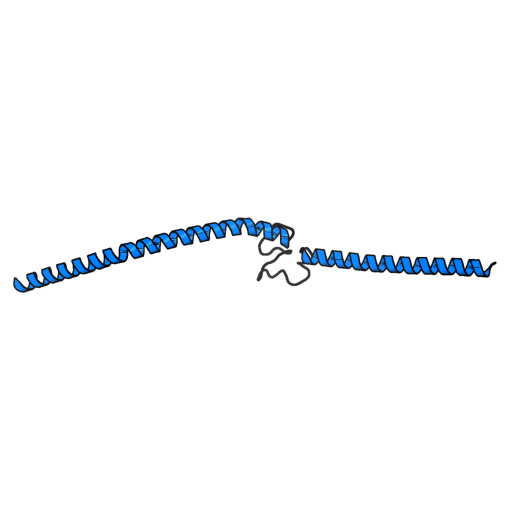A 1
ATOM 666 C C . VAL A 1 89 ? 10.489 -4.153 -11.985 1.00 62.91 89 VAL A C 1
ATOM 668 O O . VAL A 1 89 ? 9.404 -4.163 -12.567 1.00 62.91 89 VAL A O 1
ATOM 671 N N . GLY A 1 90 ? 10.763 -3.286 -11.005 1.00 64.69 90 GLY A N 1
ATOM 672 C CA . GLY A 1 90 ? 9.839 -2.240 -10.570 1.00 64.69 90 GLY A CA 1
ATOM 673 C C . GLY A 1 90 ? 9.669 -1.132 -11.614 1.00 64.69 90 GLY A C 1
ATOM 674 O O . GLY A 1 90 ? 10.548 -0.897 -12.447 1.00 64.69 90 GLY A O 1
ATOM 675 N N . ALA A 1 91 ? 8.545 -0.409 -11.554 1.00 68.56 91 ALA A N 1
ATOM 676 C CA . ALA A 1 91 ? 8.191 0.606 -12.551 1.00 68.56 91 ALA A CA 1
ATOM 677 C C . ALA A 1 91 ? 9.269 1.697 -12.728 1.00 68.56 91 ALA A C 1
ATOM 679 O O . ALA A 1 91 ? 9.614 2.057 -13.854 1.00 68.56 91 ALA A O 1
ATOM 680 N N . VAL A 1 92 ? 9.848 2.191 -11.627 1.00 74.50 92 VAL A N 1
ATOM 681 C CA . VAL A 1 92 ? 10.902 3.225 -11.658 1.00 74.50 92 VAL A CA 1
ATOM 682 C C . VAL A 1 92 ? 12.197 2.686 -12.270 1.00 74.50 92 VAL A C 1
ATOM 684 O O . VAL A 1 92 ? 12.805 3.351 -13.107 1.00 74.50 92 VAL A O 1
ATOM 687 N N . SER A 1 93 ? 12.602 1.469 -11.905 1.00 72.25 93 SER A N 1
ATOM 688 C CA . SER A 1 93 ? 13.799 0.820 -12.448 1.00 72.25 93 SER A CA 1
ATOM 689 C C . SER A 1 93 ? 13.668 0.574 -13.951 1.00 72.25 93 SER A C 1
ATOM 691 O O . SER A 1 93 ? 14.566 0.948 -14.704 1.00 72.25 93 SER A O 1
ATOM 693 N N . LYS A 1 94 ? 12.515 0.062 -14.411 1.00 75.81 94 LYS A N 1
ATOM 694 C CA . LYS A 1 94 ? 12.209 -0.096 -15.843 1.00 75.81 94 LYS A CA 1
ATOM 695 C C . LYS A 1 94 ? 12.269 1.235 -16.592 1.00 75.81 94 LYS A C 1
ATOM 697 O O . LYS A 1 94 ? 12.870 1.306 -17.661 1.00 75.81 94 LYS A O 1
ATOM 702 N N . ALA A 1 95 ? 11.683 2.295 -16.032 1.00 82.75 95 ALA A N 1
ATOM 703 C CA . ALA A 1 95 ? 11.721 3.623 -16.639 1.00 82.75 95 ALA A CA 1
ATOM 704 C C . ALA A 1 95 ? 13.159 4.156 -16.763 1.00 82.75 95 ALA A C 1
ATOM 706 O O . ALA A 1 95 ? 13.538 4.677 -17.812 1.00 82.75 95 ALA A O 1
ATOM 707 N N . ASN A 1 96 ? 13.983 3.971 -15.729 1.00 80.44 96 ASN A N 1
ATOM 708 C CA . ASN A 1 96 ? 15.387 4.379 -15.747 1.00 80.44 96 ASN A CA 1
ATOM 709 C C . ASN A 1 96 ? 16.224 3.562 -16.743 1.00 80.44 96 ASN A C 1
ATOM 711 O O . ASN A 1 96 ? 17.024 4.144 -17.471 1.00 80.44 96 ASN A O 1
ATOM 715 N N . GLN A 1 97 ? 16.016 2.245 -16.828 1.00 82.00 97 GLN A N 1
ATOM 716 C CA . GLN A 1 97 ? 16.683 1.389 -17.818 1.00 82.00 97 GLN A CA 1
ATOM 717 C C . GLN A 1 97 ? 16.303 1.789 -19.249 1.00 82.00 97 GLN A C 1
ATOM 719 O O . GLN A 1 97 ? 17.176 1.949 -20.100 1.00 82.00 97 GLN A O 1
ATOM 724 N N . ALA A 1 98 ? 15.012 2.015 -19.511 1.00 86.81 98 ALA A N 1
ATOM 725 C CA . ALA A 1 98 ? 14.542 2.486 -20.812 1.00 86.81 98 ALA A CA 1
ATOM 726 C C . ALA A 1 98 ? 15.152 3.850 -21.176 1.00 86.81 98 ALA A C 1
ATOM 728 O O . ALA A 1 98 ? 15.572 4.058 -22.316 1.00 86.81 98 ALA A O 1
ATOM 729 N N . LEU A 1 99 ? 15.251 4.763 -20.203 1.00 90.88 99 LEU A N 1
ATOM 730 C CA . LEU A 1 99 ? 15.900 6.058 -20.383 1.00 90.88 99 LEU A CA 1
ATOM 731 C C . LEU A 1 99 ? 17.394 5.915 -20.701 1.00 90.88 99 LEU A C 1
ATOM 733 O O . LEU A 1 99 ? 17.897 6.635 -21.563 1.00 90.88 99 LEU A O 1
ATOM 737 N N . ASP A 1 100 ? 18.104 5.010 -20.030 1.00 90.00 100 ASP A N 1
ATOM 738 C CA . ASP A 1 100 ? 19.532 4.802 -20.274 1.00 90.00 100 ASP A CA 1
ATOM 739 C C . ASP A 1 100 ? 19.787 4.226 -21.671 1.00 90.00 100 ASP A C 1
ATOM 741 O O . ASP A 1 100 ? 20.589 4.770 -22.431 1.00 90.00 100 ASP A O 1
ATOM 745 N N . VAL A 1 101 ? 19.007 3.218 -22.080 1.00 93.81 101 VAL A N 1
ATOM 746 C CA . VAL A 1 101 ? 19.054 2.680 -23.448 1.00 93.81 101 VAL A CA 1
ATOM 747 C C . VAL A 1 101 ? 18.764 3.779 -24.473 1.00 93.81 101 VAL A C 1
ATOM 749 O O . VAL A 1 101 ? 19.500 3.915 -25.451 1.00 93.81 101 VAL A O 1
ATOM 752 N N . ALA A 1 102 ? 17.745 4.613 -24.246 1.00 94.94 102 ALA A N 1
ATOM 753 C CA . ALA A 1 102 ? 17.427 5.726 -25.140 1.00 94.94 102 ALA A CA 1
ATOM 754 C C . ALA A 1 102 ? 18.587 6.734 -25.255 1.00 94.94 102 ALA A C 1
ATOM 756 O O . ALA A 1 102 ? 18.907 7.188 -26.357 1.00 94.94 102 ALA A O 1
ATOM 757 N N . LYS A 1 103 ? 19.263 7.053 -24.144 1.00 96.19 103 LYS A N 1
ATOM 758 C CA . LYS A 1 103 ? 20.446 7.929 -24.138 1.00 96.19 103 LYS A CA 1
ATOM 759 C C . LYS A 1 103 ? 21.618 7.318 -24.903 1.00 96.19 103 LYS A C 1
ATOM 761 O O . LYS A 1 103 ? 22.230 8.010 -25.715 1.00 96.19 103 LYS A O 1
ATOM 766 N N . GLN A 1 104 ? 21.907 6.036 -24.684 1.00 95.19 104 GLN A N 1
ATOM 767 C CA . GLN A 1 104 ? 22.984 5.329 -25.381 1.00 95.19 104 GLN A CA 1
ATOM 768 C C . GLN A 1 104 ? 22.744 5.288 -26.895 1.00 95.19 104 GLN A C 1
ATOM 770 O O . GLN A 1 104 ? 23.651 5.580 -27.674 1.00 95.19 104 GLN A O 1
ATOM 775 N N . GLN A 1 105 ? 21.513 4.989 -27.322 1.00 96.12 105 GLN A N 1
ATOM 776 C CA . GLN A 1 105 ? 21.153 4.989 -28.741 1.00 96.12 105 GLN A CA 1
ATOM 777 C C . GLN A 1 105 ? 21.249 6.390 -29.349 1.00 96.12 105 GLN A C 1
ATOM 779 O O . GLN A 1 105 ? 21.810 6.544 -30.429 1.00 96.12 105 GLN A O 1
ATOM 784 N N . SER A 1 106 ? 20.785 7.422 -28.640 1.00 95.75 106 SER A N 1
ATOM 785 C CA . SER A 1 106 ? 20.910 8.816 -29.083 1.00 95.75 106 SER A CA 1
ATOM 786 C C . SER A 1 106 ? 22.373 9.222 -29.304 1.00 95.75 106 SER A C 1
ATOM 788 O O . SER A 1 106 ? 22.722 9.755 -30.359 1.00 95.75 106 SER A O 1
ATOM 790 N N . ALA A 1 107 ? 23.259 8.890 -28.360 1.00 96.69 107 ALA A N 1
ATOM 791 C CA . ALA A 1 107 ? 24.690 9.148 -28.496 1.00 96.69 107 ALA A CA 1
ATOM 792 C C . ALA A 1 107 ? 25.304 8.398 -29.691 1.00 96.69 107 ALA A C 1
ATOM 794 O O . ALA A 1 107 ? 26.097 8.967 -30.442 1.00 96.69 107 ALA A O 1
ATOM 795 N N . LYS A 1 108 ? 24.905 7.139 -29.903 1.00 96.62 108 LYS A N 1
ATOM 796 C CA . LYS A 1 108 ? 25.409 6.317 -31.007 1.00 96.62 108 LYS A CA 1
ATOM 797 C C . LYS A 1 108 ? 24.939 6.813 -32.375 1.00 96.62 108 LYS A C 1
ATOM 799 O O . LYS A 1 108 ? 25.745 6.897 -33.297 1.00 96.62 108 LYS A O 1
ATOM 804 N N . ILE A 1 109 ? 23.668 7.203 -32.491 1.00 96.62 109 ILE A N 1
ATOM 805 C CA . ILE A 1 109 ? 23.118 7.835 -33.699 1.00 96.62 109 ILE A CA 1
ATOM 806 C C . ILE A 1 109 ? 23.906 9.103 -34.024 1.00 96.62 109 ILE A C 1
ATOM 808 O O . ILE A 1 109 ? 24.333 9.274 -35.162 1.00 96.62 109 ILE A O 1
ATOM 812 N N . LYS A 1 110 ? 24.161 9.953 -33.022 1.00 97.06 110 LYS A N 1
ATOM 813 C CA . LYS A 1 110 ? 24.943 11.176 -33.211 1.00 97.06 110 LYS A CA 1
ATOM 814 C C . LYS A 1 110 ? 26.359 10.888 -33.725 1.00 97.06 110 LYS A C 1
ATOM 816 O O . LYS A 1 110 ? 26.767 11.501 -34.703 1.00 97.06 110 LYS A O 1
ATOM 821 N N . SER A 1 111 ? 27.065 9.917 -33.136 1.00 96.69 111 SER A N 1
ATOM 822 C CA . SER A 1 111 ? 28.406 9.513 -33.601 1.00 96.69 111 SER A CA 1
ATOM 823 C C . SER A 1 111 ? 28.398 9.095 -35.071 1.00 96.69 111 SER A C 1
ATOM 825 O O . SER A 1 111 ? 29.222 9.556 -35.854 1.00 96.69 111 SER A O 1
ATOM 827 N N . HIS A 1 112 ? 27.429 8.267 -35.473 1.00 97.00 112 HIS A N 1
ATOM 828 C CA . HIS A 1 112 ? 27.317 7.832 -36.865 1.00 97.00 112 HIS A CA 1
ATOM 829 C C . HIS A 1 112 ? 26.969 8.977 -37.822 1.00 97.00 112 HIS A C 1
ATOM 831 O O . HIS A 1 112 ? 27.449 8.985 -38.955 1.00 97.00 112 HIS A O 1
ATOM 837 N N . MET A 1 113 ? 26.169 9.956 -37.386 1.00 94.81 113 MET A N 1
ATOM 838 C CA . MET A 1 113 ? 25.915 11.164 -38.175 1.00 94.81 113 MET A CA 1
ATOM 839 C C . MET A 1 113 ? 27.196 11.985 -38.365 1.00 94.81 113 MET A C 1
ATOM 841 O O . MET A 1 113 ? 27.514 12.346 -39.498 1.00 94.81 113 MET A 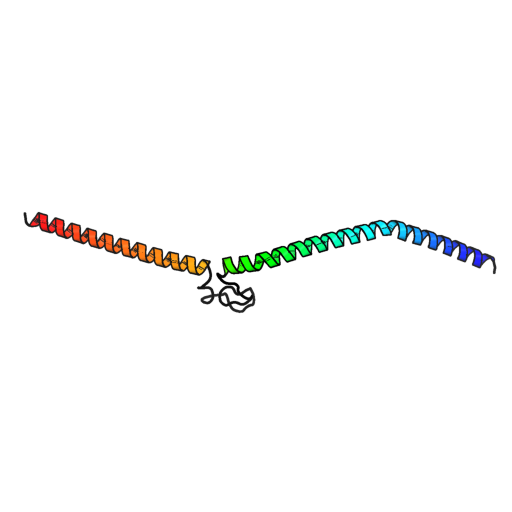O 1
ATOM 845 N N . ASP A 1 114 ? 27.958 12.215 -37.295 1.00 96.25 114 ASP A N 1
ATOM 846 C CA . ASP A 1 114 ? 29.206 12.985 -37.341 1.00 96.25 114 ASP A CA 1
ATOM 847 C C . ASP A 1 114 ? 30.252 12.313 -38.260 1.00 96.25 114 ASP A C 1
ATOM 849 O O . ASP A 1 114 ? 30.881 12.975 -39.093 1.00 96.25 114 ASP A O 1
ATOM 853 N N . GLU A 1 115 ? 30.389 10.984 -38.172 1.00 96.00 115 GLU A N 1
ATOM 854 C CA . GLU A 1 115 ? 31.249 10.173 -39.048 1.00 96.00 115 GLU A CA 1
ATOM 855 C C . GLU A 1 115 ? 30.822 10.267 -40.521 1.00 96.00 115 GLU A C 1
ATOM 857 O O . GLU A 1 115 ? 31.656 10.490 -41.407 1.00 96.00 115 GLU A O 1
ATOM 862 N N . ALA A 1 116 ? 29.521 10.130 -40.797 1.00 95.56 116 ALA A N 1
ATOM 863 C CA . ALA A 1 116 ? 28.979 10.214 -42.150 1.00 95.56 116 ALA A CA 1
ATOM 864 C C . ALA A 1 116 ? 29.204 11.602 -42.766 1.00 95.56 116 ALA A C 1
ATOM 866 O O . ALA A 1 116 ? 29.616 11.711 -43.925 1.00 95.56 116 ALA A O 1
ATOM 867 N N . GLU A 1 117 ? 29.002 12.670 -41.993 1.00 94.50 117 GLU A N 1
ATOM 868 C CA . GLU A 1 117 ? 29.297 14.024 -42.449 1.00 94.50 117 GLU A CA 1
ATOM 869 C C . GLU A 1 117 ? 30.787 14.231 -42.730 1.00 94.50 117 GLU A C 1
ATOM 871 O O . GLU A 1 117 ? 31.154 14.886 -43.709 1.00 94.50 117 GLU A O 1
ATOM 876 N N . GLN A 1 118 ? 31.667 13.691 -41.885 1.00 94.31 118 GLN A N 1
ATOM 877 C CA . GLN A 1 118 ? 33.108 13.808 -42.083 1.00 94.31 118 GLN A CA 1
ATOM 878 C C . GLN A 1 118 ? 33.554 13.083 -43.359 1.00 94.31 118 GLN A C 1
ATOM 880 O O . GLN A 1 118 ? 34.336 13.630 -44.141 1.00 94.31 118 GLN A O 1
ATOM 885 N N . LEU A 1 119 ? 33.012 11.892 -43.620 1.00 93.19 119 LEU A N 1
ATOM 886 C CA . LEU A 1 119 ? 33.228 11.172 -44.874 1.00 93.19 119 LEU A CA 1
ATOM 887 C C . LEU A 1 119 ? 32.736 11.978 -46.078 1.00 93.19 119 LEU A C 1
ATOM 889 O O . LEU A 1 119 ? 33.468 12.114 -47.060 1.00 93.19 119 LEU A O 1
ATOM 893 N N . LEU A 1 120 ? 31.539 12.563 -45.993 1.00 92.56 120 LEU A N 1
ATOM 894 C CA . LEU A 1 120 ? 30.987 13.393 -47.061 1.00 92.56 120 LEU A CA 1
ATOM 895 C C . LEU A 1 120 ? 31.890 14.602 -47.352 1.00 92.56 120 LEU A C 1
ATOM 897 O O . LEU A 1 120 ? 32.225 14.855 -48.511 1.00 92.56 120 LEU A O 1
ATOM 901 N N . ARG A 1 121 ? 32.355 15.303 -46.308 1.00 91.19 121 ARG A N 1
ATOM 902 C CA . ARG A 1 121 ? 33.319 16.411 -46.429 1.00 91.19 121 ARG A CA 1
ATOM 903 C C . ARG A 1 121 ? 34.605 15.963 -47.124 1.00 91.19 121 ARG A C 1
ATOM 905 O O . ARG A 1 121 ? 35.064 16.638 -48.044 1.00 91.19 121 ARG A O 1
ATOM 912 N N . ASN A 1 122 ? 35.148 14.803 -46.754 1.00 90.44 122 ASN A N 1
ATOM 913 C CA . ASN A 1 122 ? 36.362 14.255 -47.363 1.00 90.44 122 ASN A CA 1
ATOM 914 C C . ASN A 1 122 ? 36.174 13.918 -48.851 1.00 90.44 122 ASN A C 1
ATOM 916 O O . ASN A 1 122 ? 37.059 14.195 -49.663 1.00 90.44 122 ASN A O 1
ATOM 920 N N . VAL A 1 123 ? 35.028 13.342 -49.226 1.00 91.38 123 VAL A N 1
ATOM 921 C CA . VAL A 1 123 ? 34.699 13.035 -50.628 1.00 91.38 123 VAL A CA 1
ATOM 922 C C . VAL A 1 123 ? 34.569 14.318 -51.448 1.00 91.38 123 VAL A C 1
ATOM 924 O O . VAL A 1 123 ? 35.126 14.403 -52.544 1.00 91.38 123 VAL A O 1
ATOM 927 N N . ILE A 1 124 ? 33.889 15.336 -50.912 1.00 89.81 124 ILE A N 1
ATOM 928 C CA . ILE A 1 124 ? 33.745 16.643 -51.568 1.00 89.81 124 ILE A CA 1
ATOM 929 C C . ILE A 1 124 ? 35.115 17.308 -51.747 1.00 89.81 124 ILE A C 1
ATOM 931 O O . ILE A 1 124 ? 35.449 17.716 -52.858 1.00 89.81 124 ILE A O 1
ATOM 935 N N . ALA A 1 125 ? 35.939 17.360 -50.696 1.00 82.50 125 ALA A N 1
ATOM 936 C CA . ALA A 1 125 ? 37.275 17.951 -50.754 1.00 82.50 125 ALA A CA 1
ATOM 937 C C . ALA A 1 125 ? 38.171 17.248 -51.788 1.00 82.50 125 ALA A C 1
ATOM 939 O O . ALA A 1 125 ? 38.801 17.907 -52.616 1.00 82.50 125 ALA A O 1
ATOM 940 N N . LYS A 1 126 ? 38.173 15.906 -51.816 1.00 79.44 126 LYS A N 1
ATOM 941 C CA . LYS A 1 126 ? 38.912 15.139 -52.833 1.00 79.44 126 LYS A CA 1
ATOM 942 C C . LYS A 1 126 ? 38.414 15.417 -54.251 1.00 79.44 126 LYS A C 1
ATOM 944 O O . LYS A 1 126 ? 39.236 15.504 -55.159 1.00 79.44 126 LYS A O 1
ATOM 949 N N . LYS A 1 127 ? 37.101 15.574 -54.447 1.00 78.75 127 LYS A N 1
ATOM 950 C CA . LYS A 1 127 ? 36.503 15.881 -55.755 1.00 78.75 127 LYS A CA 1
ATOM 951 C C . LYS A 1 127 ? 36.878 17.276 -56.266 1.00 78.75 127 LYS A C 1
ATOM 953 O O . LYS A 1 127 ? 37.013 17.445 -57.472 1.00 78.75 127 LYS A O 1
ATOM 958 N N . ILE A 1 128 ? 37.055 18.252 -55.375 1.00 71.44 128 ILE A N 1
ATOM 959 C CA . ILE A 1 128 ? 37.498 19.610 -55.733 1.00 71.44 128 ILE A CA 1
ATOM 960 C C . ILE A 1 128 ? 38.988 19.623 -56.113 1.00 71.44 128 ILE A C 1
ATOM 962 O O . ILE A 1 128 ? 39.353 20.300 -57.060 1.00 71.44 128 ILE A O 1
ATOM 966 N N . MET A 1 129 ? 39.830 18.831 -55.440 1.00 60.12 129 MET A N 1
ATOM 967 C CA . MET A 1 129 ? 41.283 18.764 -55.698 1.00 60.12 129 MET A CA 1
ATOM 968 C C . MET A 1 129 ? 41.675 18.045 -57.007 1.00 60.12 129 MET A C 1
ATOM 970 O O . MET A 1 129 ? 42.834 18.104 -57.400 1.00 60.12 129 MET A O 1
ATOM 974 N N . HIS A 1 130 ? 40.745 17.334 -57.657 1.00 58.62 130 HIS A N 1
ATOM 975 C CA . HIS A 1 130 ? 40.968 16.613 -58.927 1.00 58.62 130 HIS A CA 1
ATOM 976 C C . HIS A 1 130 ? 40.321 17.310 -60.141 1.00 58.62 130 HIS A C 1
ATOM 978 O O . HIS A 1 130 ? 40.186 16.696 -61.201 1.00 58.62 130 HIS A O 1
ATOM 984 N N . LYS A 1 131 ? 39.873 18.557 -59.980 1.00 50.81 131 LYS A N 1
ATOM 985 C CA . LYS A 1 131 ? 39.311 19.406 -61.035 1.00 50.81 131 LYS A CA 1
ATOM 986 C C . LYS A 1 131 ? 40.251 20.568 -61.309 1.00 50.81 131 LYS A C 1
ATOM 988 O O . LYS A 1 131 ? 40.310 20.967 -62.490 1.00 50.81 131 LYS A O 1
#

Organism: Lasius niger (NCBI:txid67767)

Foldseek 3Di:
DVVVVVVVVVVVVVVVVVVVVVCVVCVVVVVVVVVVVVVVVVVVVVVVVVCVVVVQVVCCVFQVDRDDCLQLQHHDPPSPHDDDDSVCSTPVNVVVVVVVVVVVVVVVVVVVVVVVVVVVVVVVVVVVVVD

=== Feature glossary ===
Legend for the data blocks above and below:

— What the protein is —

The amino-acid sequence is the protein's primary structure: the linear order of residues from the N-terminus to the C-terminus, written in one-letter code. Everything else here — the 3D coordinates, the secondary structure, the domain annotations — is ultimately a consequence of this string.

Database cross-references. InterPro integrates a dozen domain/family signature databases into unified entries with residue-range hits. GO terms attach function/process/location labels with evidence codes. CATH codes position the fold in a four-level structural taxonomy. Organism is the NCBI-taxonomy species name.

— Where its atoms are —

The mmCIF block holds the 3D Cartesian coordinates of each backbone atom (N, Cα, C, O) in ångströms. mmCIF is the PDB's canonical archive format — a tagged-loop text representation of the atomic model.

The six renders are orthographic views along the three Cartesian axes in both directions. Representation (cartoon, sticks, or surface) and color scheme (sequence-rainbow or by-chain) vary across proteins so the training set covers all the common visualization conventions.

— Local backbone conformation —

Secondary structure is the local, repeating backbone conformation. DSSP classifies it into eight states by reading the hydrogen-bond network: three helix types (H, G, I), two β types (E, B), two non-regular types (T, S), and unstructured coil (-).

SS3 is a coarse helix/strand/coil call (letters a/b/c) made by the P-SEA algorithm from inter-Cα distances and dihedrals. It is less detailed than DSSP but needs only Cα positions.

Backbone dihedral angles. Every residue except chain termini has a φ (preceding-C → N → Cα → C) and a ψ (N → Cα → C → next-N). They are reported in degrees following the IUPAC sign convention. Secondary structure is essen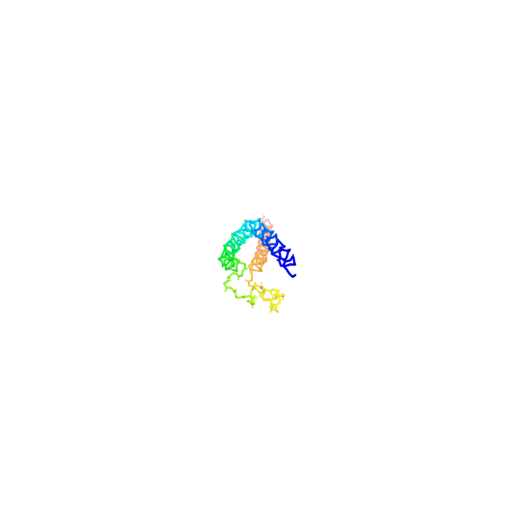tially a statement about which (φ, ψ) basin each residue occupies.

— Global shape and packing —

The geometric summary reports three shape descriptors. Rg (radius of gyration) measures how spread out the Cα atoms are about their centre of mass; compact globular proteins have small Rg, elongated or unfolded ones large. Cα contacts (<8 Å, |i−j|>4) count long-range residue pairs in spatial proximity — high for tightly packed folds, near zero for rods or random coil. The bounding-box extents give the protein's footprint along x, y, z in Å.

Solvent accessibility: the surface area of each residue that a 1.4 Å water probe can touch, in Å². When only backbone atoms are present the absolute values are lower than full-atom SASA (side chains contribute most of the area) and are flagged as backbone-only.

Plot images: a contact map (which residues are close in 3D, as an N×N binary image), a Ramachandran scatter (backbone torsion angles, revealing secondary-structure composition at a glance), and — for AlphaFold structures — a PAE heatmap (pairwise prediction confidence).

— Structural neighborhood —

Foldseek's 3Di representation compresses backbone geometry into a per-residue letter drawn from a learned twenty-state alphabet. It captures the tertiary interaction pattern around each residue — which residues are packed against it in space, regardless of where they are in sequence.

Structural nearest neighbors (via Fold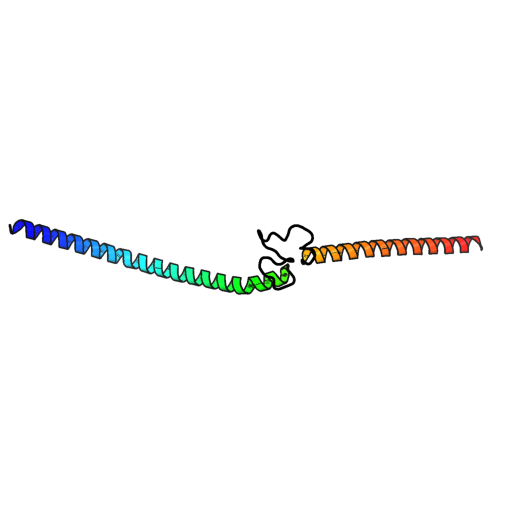seek easy-search vs the PDB). Reported per hit: target PDB id, E-value, and alignment TM-score. A TM-score above ~0.5 is the conventional threshold for 'same fold'.

— Confidence and disorder —

pLDDT (predicted Local Distance Difference Test) is AlphaFold's per-residue confidence score, ranging from 0 to 100. Values above 90 indicate high confidence (typically well-packed cores); 70–90 is confident; 50–70 low confidence; below 50 usually means the region is disordered or the prediction is unreliable there. AlphaFold stores pLDDT in the mmCIF B-factor column.

For experimental (PDB) structures, the B-factor (temperature factor) quantifies the positional spread of each atom in the crystal — a combination of thermal vibration and static disorder — in units of Å². High B-factors mark flexible loops or poorly resolved regions; low B-factors mark the rigid, well-ordered core.

Predicted Aligned Error (PAE) is an AlphaFold confidence matrix: entry (i, j) is the expected error in the position of residue j, in ångströms, when the prediction is superimposed on the true structure at residue i. Low PAE within a block of residues means that block is internally rigid and well-predicted; high PAE between two blocks means their relative placement is uncertain even if each block individually is confident.